Protein 6D1R (pdb70)

Sequence (109 aa):
KAYRIKKNADFQRIYKKGHSVANRQFVVYTCNNKEIDHFRLGISVSKKLGNAVLRNKIKRAIRENFKVHKSHILAKDIIVIARQPAKDMTTLQIQNSLEHVLKIAKVFN

CATH classification: 3.30.230.10

Foldseek 3Di:
DDQEDDDPVVVVCQVVVWDWDDDQWKIKTKAADVVWFAEHEYEAEDCVQDDPVLRVLLVVLVVVLCVVVVPQFGHIYMYMYTDNCNSVDDSVVSNVRCVVRVVVVPRRD

Structure (mmCIF, N/CA/C/O backbone):
data_6D1R
#
_entry.id   6D1R
#
_cell.length_a   72.159
_cell.length_b   72.159
_cell.length_c   58.958
_cell.angle_alpha   90.000
_cell.angle_beta   90.000
_cell.angle_gamma   120.000
#
_symmetry.space_group_name_H-M   'P 3 2 1'
#
loop_
_entity.id
_entity.type
_entity.pdbx_description
1 polymer 'Ribonuclease P protein component'
2 water water
#
loop_
_atom_site.group_PDB
_atom_site.id
_atom_site.type_symbol
_atom_site.label_atom_id
_atom_site.label_alt_id
_atom_site.label_comp_id
_atom_site.label_asym_id
_atom_site.label_entity_id
_atom_site.label_seq_id
_atom_site.pdbx_PDB_ins_code
_atom_site.Cartn_x
_atom_site.Cartn_y
_atom_site.Cartn_z
_atom_site.occupancy
_atom_site.B_iso_or_equiv
_atom_site.auth_seq_id
_atom_site.auth_comp_id
_atom_site.auth_asym_id
_atom_site.auth_atom_id
_atom_site.pdbx_PDB_model_num
ATOM 1 N N . LYS A 1 7 ? 16.828 19.661 0.101 1.00 72.28 5 LYS A N 1
ATOM 2 C CA . LYS A 1 7 ? 15.665 19.429 0.949 1.00 70.23 5 LYS A CA 1
ATOM 3 C C . LYS A 1 7 ? 15.008 20.754 1.331 1.00 64.24 5 LYS A C 1
ATOM 4 O O . LYS A 1 7 ? 15.648 21.809 1.332 1.00 62.81 5 LYS A O 1
ATOM 23 N N . ALA A 1 8 ? 13.720 20.700 1.640 1.00 62.18 6 ALA A N 1
ATOM 24 C CA . ALA A 1 8 ? 13.042 21.879 2.140 1.00 60.23 6 ALA A CA 1
ATOM 25 C C . ALA A 1 8 ? 13.454 22.124 3.587 1.00 59.76 6 ALA A C 1
ATOM 26 O O . ALA A 1 8 ? 13.936 21.226 4.284 1.00 59.65 6 ALA A O 1
ATOM 33 N N . TYR A 1 9 ? 13.280 23.368 4.029 1.00 60.96 7 TYR A N 1
ATOM 34 C CA . TYR A 1 9 ? 13.590 23.724 5.406 1.00 56.38 7 TYR A CA 1
ATOM 35 C C . TYR A 1 9 ? 12.501 23.294 6.381 1.00 51.86 7 TYR A C 1
ATOM 36 O O . TYR A 1 9 ? 12.777 23.172 7.579 1.00 50.00 7 TYR A O 1
ATOM 54 N N . ARG A 1 10 ? 11.283 23.048 5.907 1.00 52.58 8 ARG A N 1
ATOM 55 C CA . ARG A 1 10 ? 10.186 22.662 6.785 1.00 51.45 8 ARG A CA 1
ATOM 56 C C . ARG A 1 10 ? 10.128 21.145 6.929 1.00 55.08 8 ARG A C 1
ATOM 57 O O . ARG A 1 10 ? 10.167 20.420 5.929 1.00 55.02 8 ARG A O 1
ATOM 61 N N . ILE A 1 11 ? 10.038 20.671 8.171 1.00 54.27 9 ILE A N 1
ATOM 62 C CA . ILE A 1 11 ? 9.796 19.256 8.435 1.00 55.96 9 ILE A CA 1
ATOM 63 C C . ILE A 1 11 ? 8.296 19.004 8.370 1.00 57.60 9 ILE A C 1
ATOM 64 O O . ILE A 1 11 ? 7.515 19.662 9.070 1.00 58.29 9 ILE A O 1
ATOM 80 N N . LYS A 1 12 ? 7.890 18.045 7.535 1.00 62.45 10 LYS A N 1
ATOM 81 C CA . LYS A 1 12 ? 6.481 17.742 7.315 1.00 65.17 10 LYS A CA 1
ATOM 82 C C . LYS A 1 12 ? 6.100 16.342 7.769 1.00 69.86 10 LYS A C 1
ATOM 83 O O . LYS A 1 12 ? 5.104 16.177 8.484 1.00 68.06 10 LYS A O 1
ATOM 87 N N . LYS A 1 13 ? 6.862 15.326 7.373 1.00 68.36 11 LYS A N 1
ATOM 88 C CA . LYS A 1 13 ? 6.479 13.950 7.652 1.00 76.03 11 LYS A CA 1
ATOM 89 C C . LYS A 1 13 ? 6.369 13.712 9.152 1.00 78.18 11 LYS A C 1
ATOM 90 O O . LYS A 1 13 ? 7.201 14.175 9.937 1.00 74.59 11 LYS A O 1
ATOM 94 N N . ASN A 1 14 ? 5.326 12.982 9.549 1.00 88.34 12 ASN A N 1
ATOM 95 C CA . ASN A 1 14 ? 5.171 12.639 10.956 1.00 89.39 12 ASN A CA 1
ATOM 96 C C . ASN A 1 14 ? 6.273 11.697 11.423 1.00 88.39 12 ASN A C 1
ATOM 97 O O . ASN A 1 14 ? 6.639 11.712 12.603 1.00 89.01 12 ASN A O 1
ATOM 108 N N . ALA A 1 15 ? 6.819 10.880 10.518 1.00 84.03 13 ALA A N 1
ATOM 109 C CA . ALA A 1 15 ? 7.902 9.978 10.895 1.00 83.45 13 ALA A CA 1
ATOM 110 C C . ALA A 1 15 ? 9.156 10.744 11.297 1.00 80.77 13 ALA A C 1
ATOM 111 O O . ALA A 1 15 ? 9.954 10.245 12.100 1.00 79.74 13 ALA A O 1
ATOM 118 N N . ASP A 1 16 ? 9.355 11.944 10.749 1.00 81.77 14 ASP A N 1
ATOM 119 C CA . ASP A 1 16 ? 10.507 12.745 11.144 1.00 78.68 14 ASP A CA 1
ATOM 120 C C . ASP A 1 16 ? 10.307 13.332 12.533 1.00 67.60 14 ASP A C 1
ATOM 121 O O . ASP A 1 16 ? 11.244 13.366 13.340 1.00 65.86 14 ASP A O 1
ATOM 130 N N . PHE A 1 17 ? 9.091 13.799 12.832 1.00 61.40 15 PHE A N 1
ATOM 131 C CA . PHE A 1 17 ? 8.802 14.294 14.172 1.00 58.95 15 PHE A CA 1
ATOM 132 C C . PHE A 1 17 ? 9.103 13.231 15.222 1.00 63.17 15 PHE A C 1
ATOM 133 O O . PHE A 1 17 ? 9.573 13.548 16.320 1.00 59.49 15 PHE A O 1
ATOM 150 N N . GLN A 1 18 ? 8.847 11.961 14.902 1.00 73.66 16 GLN A N 1
ATOM 151 C CA . GLN A 1 18 ? 9.017 10.904 15.891 1.00 80.38 16 GLN A CA 1
ATOM 152 C C . GLN A 1 18 ? 10.487 10.562 16.101 1.00 78.61 16 GLN A C 1
ATOM 153 O O . GLN A 1 18 ? 10.931 10.421 17.246 1.00 77.71 16 GLN A O 1
ATOM 167 N N . ARG A 1 19 ? 11.258 10.430 15.019 1.00 76.40 17 ARG A N 1
ATOM 168 C CA . ARG A 1 19 ? 12.687 10.174 15.166 1.00 78.40 17 ARG A CA 1
ATOM 169 C C . ARG A 1 19 ? 13.343 11.240 16.035 1.00 73.87 17 ARG A C 1
ATOM 170 O O . ARG A 1 19 ? 14.216 10.933 16.856 1.00 72.01 17 ARG A O 1
ATOM 191 N N . ILE A 1 20 ? 12.925 12.499 15.874 1.00 72.72 18 ILE A N 1
ATOM 192 C CA . ILE A 1 20 ? 13.546 13.592 16.614 1.00 66.87 18 ILE A CA 1
ATOM 193 C C . ILE A 1 20 ? 13.167 13.526 18.089 1.00 64.60 18 ILE A C 1
ATOM 194 O O . ILE A 1 20 ? 14.017 13.709 18.968 1.00 63.49 18 ILE A O 1
ATOM 210 N N . TYR A 1 21 ? 11.889 13.283 18.387 1.00 67.04 19 TYR A N 1
ATOM 211 C CA . TYR A 1 21 ? 11.477 13.160 19.780 1.00 69.18 19 TYR A CA 1
ATOM 212 C C . TYR A 1 21 ? 12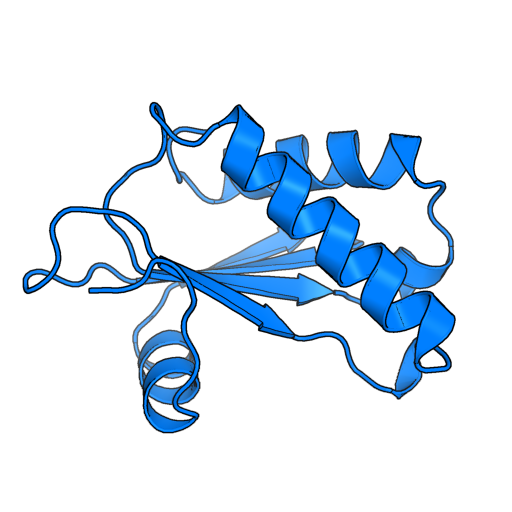.202 12.003 20.461 1.00 72.89 19 TYR A C 1
ATOM 213 O O . TYR A 1 21 ? 12.634 12.122 21.614 1.00 73.88 19 TYR A O 1
ATOM 231 N N . LYS A 1 22 ? 12.352 10.877 19.754 1.00 74.34 20 LYS A N 1
ATOM 232 C CA . LYS A 1 22 ? 12.950 9.689 20.358 1.00 75.97 20 LYS A CA 1
ATOM 233 C C . LYS A 1 22 ? 14.462 9.836 20.491 1.00 75.67 20 LYS A C 1
ATOM 234 O O . LYS A 1 22 ? 15.034 9.558 21.551 1.00 77.95 20 LYS A O 1
ATOM 238 N N . LYS A 1 23 ? 15.130 10.261 19.420 1.00 74.73 21 LYS A N 1
ATOM 239 C CA . LYS A 1 23 ? 16.585 10.303 19.389 1.00 75.60 21 LYS A CA 1
ATOM 240 C C . LYS A 1 23 ? 17.157 11.6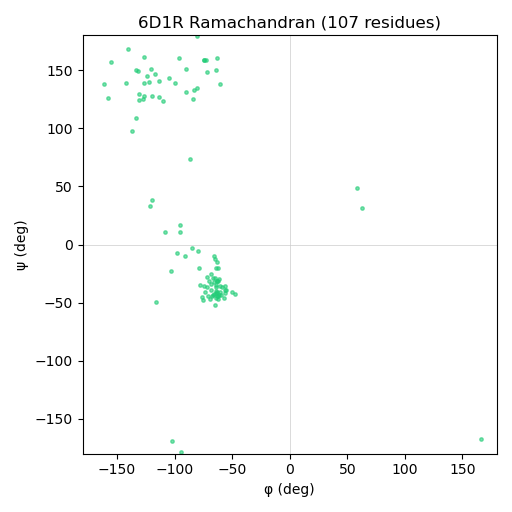81 19.698 1.00 68.87 21 LYS A C 1
ATOM 241 O O . LYS A 1 23 ? 18.378 11.803 19.858 1.00 67.51 21 LYS A O 1
ATOM 260 N N . GLY A 1 24 ? 16.310 12.704 19.816 1.00 66.60 22 GLY A N 1
ATOM 261 C CA . GLY A 1 24 ? 16.781 14.062 19.981 1.00 65.76 22 GLY A CA 1
ATOM 262 C C . GLY A 1 24 ? 16.879 14.501 21.429 1.00 63.97 22 GLY A C 1
ATOM 263 O O . GLY A 1 24 ? 16.606 13.752 22.367 1.00 65.40 22 GLY A O 1
ATOM 267 N N . HIS A 1 25 ? 17.275 15.760 21.602 1.00 54.71 23 HIS A N 1
ATOM 268 C CA . HIS A 1 25 ? 17.494 16.355 22.912 1.00 52.84 23 HIS A CA 1
ATOM 269 C C . HIS A 1 25 ? 16.618 17.586 23.066 1.00 47.06 23 HIS A C 1
ATOM 270 O O . HIS A 1 25 ? 16.483 18.378 22.131 1.00 44.96 23 HIS A O 1
ATOM 284 N N . SER A 1 26 ? 16.048 17.761 24.255 1.00 46.24 24 SER A N 1
ATOM 285 C CA . SER A 1 26 ? 15.052 18.795 24.486 1.00 44.38 24 SER A CA 1
ATOM 286 C C . SER A 1 26 ? 15.489 19.770 25.571 1.00 40.12 24 SER A C 1
ATOM 287 O O . SER A 1 26 ? 16.232 19.415 26.490 1.00 39.34 24 SER A O 1
ATOM 295 N N . VAL A 1 27 ? 15.011 21.008 25.442 1.00 42.86 25 VAL A N 1
ATOM 296 C CA . VAL A 1 27 ? 15.096 22.037 26.473 1.00 40.70 25 VAL A CA 1
ATOM 297 C C . VAL A 1 27 ? 13.765 22.781 26.446 1.00 39.19 25 VAL A C 1
ATOM 298 O O . VAL A 1 27 ? 12.974 22.634 25.514 1.00 38.20 25 VAL A O 1
ATOM 311 N N . ALA A 1 28 ? 13.518 23.600 27.465 1.00 37.10 26 ALA A N 1
ATOM 312 C CA . ALA A 1 28 ? 12.240 24.298 27.505 1.00 35.68 26 ALA A CA 1
ATOM 313 C C . ALA A 1 28 ? 12.288 25.498 28.437 1.00 35.02 26 ALA A C 1
ATOM 314 O O . ALA A 1 28 ? 12.835 25.413 29.537 1.00 37.14 26 ALA A O 1
ATOM 321 N N . ASN A 1 29 ? 11.694 26.605 27.998 1.00 30.85 27 ASN A N 1
ATOM 322 C CA . ASN A 1 29 ? 11.288 27.666 28.908 1.00 32.87 27 ASN A CA 1
ATOM 323 C C . ASN A 1 29 ? 9.774 27.538 29.099 1.00 32.86 27 ASN A C 1
ATOM 324 O O . ASN A 1 29 ? 9.161 26.545 28.693 1.00 33.64 27 ASN A O 1
ATOM 335 N N . ARG A 1 30 ? 9.154 28.549 29.717 1.00 32.54 28 ARG A N 1
ATOM 336 C CA . ARG A 1 30 ? 7.742 28.430 30.084 1.00 37.18 28 ARG A CA 1
ATOM 337 C C . ARG A 1 30 ? 6.828 28.409 28.861 1.00 32.23 28 ARG A C 1
ATOM 338 O O . ARG A 1 30 ? 5.712 27.877 28.931 1.00 31.05 28 ARG A O 1
ATOM 359 N N . GLN A 1 31 ? 7.263 28.990 27.739 1.00 31.38 29 GLN A N 1
ATOM 360 C CA . GLN A 1 31 ? 6.400 29.095 26.564 1.00 36.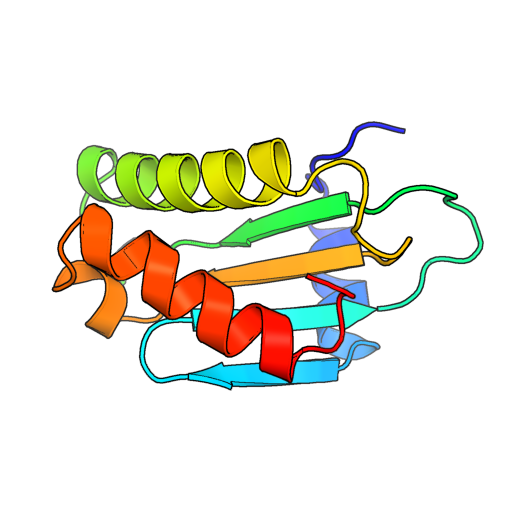03 29 GLN A CA 1
ATOM 361 C C . GLN A 1 31 ? 6.713 28.093 25.457 1.00 33.45 29 GLN A C 1
ATOM 362 O O . GLN A 1 31 ? 5.826 27.811 24.642 1.00 32.33 29 GLN A O 1
ATOM 376 N N . PHE A 1 32 ? 7.934 27.553 25.396 1.00 32.76 30 PHE A N 1
ATOM 377 C CA . PHE A 1 32 ? 8.312 26.688 24.286 1.00 34.16 30 PHE A CA 1
ATOM 378 C C . PHE A 1 32 ? 9.186 25.523 24.719 1.00 36.97 30 PHE A C 1
ATOM 379 O O . PHE A 1 32 ? 10.096 25.683 25.540 1.00 36.09 30 PHE A O 1
ATOM 396 N N . VAL A 1 33 ? 8.910 24.354 24.140 1.00 36.49 31 VAL A N 1
ATOM 397 C CA . VAL A 1 33 ? 9.828 23.220 24.157 1.00 37.59 31 VAL A CA 1
ATOM 398 C C . VAL A 1 33 ? 10.556 23.184 22.820 1.00 38.55 31 VAL A C 1
ATOM 399 O O . VAL A 1 33 ? 9.949 23.407 21.766 1.00 38.08 31 VAL A O 1
ATOM 412 N N . VAL A 1 34 ? 11.853 22.896 22.855 1.00 36.69 32 VAL A N 1
ATOM 413 C CA . VAL A 1 34 ? 12.665 22.811 21.648 1.00 36.45 32 VAL A CA 1
ATOM 414 C C . VAL A 1 34 ? 13.379 21.469 21.655 1.00 35.85 32 VAL A C 1
ATOM 415 O O . VAL A 1 34 ? 14.076 21.142 22.621 1.00 34.89 32 VAL A O 1
ATOM 428 N N . TYR A 1 35 ? 13.209 20.701 20.583 1.00 35.24 33 TYR A N 1
ATOM 429 C CA . TYR A 1 35 ? 13.995 19.502 20.330 1.00 39.71 33 TYR A CA 1
ATOM 430 C C . TYR A 1 35 ? 15.019 19.773 19.235 1.00 41.38 33 TYR A C 1
ATOM 431 O O . TYR A 1 35 ? 14.731 20.484 18.271 1.00 39.67 33 TYR A O 1
ATOM 449 N N . THR A 1 36 ? 16.205 19.183 19.373 1.00 43.67 34 THR A N 1
ATOM 450 C CA . THR A 1 36 ? 17.219 19.225 18.326 1.00 45.64 34 THR A CA 1
ATOM 451 C C . THR A 1 36 ? 17.756 17.818 18.095 1.00 47.77 34 THR A C 1
ATOM 452 O O . THR A 1 36 ? 17.815 17.001 19.016 1.00 46.19 34 THR A O 1
ATOM 463 N N . CYS A 1 37 ? 18.160 17.542 16.857 1.00 49.57 35 CYS A N 1
ATOM 464 C CA . CYS A 1 37 ? 18.718 16.244 16.505 1.00 54.18 35 CYS A CA 1
ATOM 465 C C . CYS A 1 37 ? 19.560 16.422 15.253 1.00 54.59 35 CYS A C 1
ATOM 466 O O . CYS A 1 37 ? 19.074 16.962 14.256 1.00 48.79 35 CYS A O 1
ATOM 474 N N . ASN A 1 38 ? 20.819 16.000 15.308 1.00 62.10 36 ASN A N 1
ATOM 475 C CA . ASN A 1 38 ? 21.651 16.095 14.119 1.00 72.69 36 ASN A CA 1
ATOM 476 C C . ASN A 1 38 ? 21.086 15.205 13.018 1.00 72.76 36 ASN A C 1
ATOM 477 O O . ASN A 1 38 ? 20.446 14.181 13.278 1.00 71.80 36 ASN A O 1
ATOM 488 N N . ASN A 1 39 ? 21.306 15.618 11.772 1.00 75.69 37 ASN A N 1
ATOM 489 C CA . ASN A 1 39 ? 20.927 14.815 10.608 1.00 77.30 37 ASN A CA 1
ATOM 490 C C . ASN A 1 39 ? 22.092 14.883 9.624 1.00 77.50 37 ASN A C 1
ATOM 491 O O . ASN A 1 39 ? 22.214 15.847 8.862 1.00 73.88 37 ASN A O 1
ATOM 502 N N . LYS A 1 40 ? 22.946 13.857 9.647 1.00 88.05 38 LYS A N 1
ATOM 503 C CA . LYS A 1 40 ? 24.157 13.871 8.836 1.00 94.30 38 LYS A CA 1
ATOM 504 C C . LYS A 1 40 ? 23.862 13.926 7.344 1.00 99.16 38 LYS A C 1
ATOM 505 O O . LYS A 1 40 ? 24.736 14.321 6.565 1.00 103.70 38 LYS A O 1
ATOM 509 N N . GLU A 1 41 ? 22.659 13.546 6.927 1.00 90.83 39 GLU A N 1
ATOM 510 C CA . GLU A 1 41 ? 22.321 13.524 5.510 1.00 98.34 39 GLU A CA 1
ATOM 511 C C . GLU A 1 41 ? 21.852 14.875 4.987 1.00 97.48 39 GLU A C 1
ATOM 512 O O . GLU A 1 41 ? 21.603 14.998 3.783 1.00 101.59 39 GLU A O 1
ATOM 524 N N . ILE A 1 42 ? 21.744 15.887 5.844 1.00 91.05 40 ILE A N 1
ATOM 525 C CA . ILE A 1 42 ? 21.314 17.224 5.450 1.00 90.27 40 ILE A CA 1
ATOM 526 C C . ILE A 1 42 ? 22.385 18.218 5.875 1.00 90.88 40 ILE A C 1
ATOM 527 O O . ILE A 1 42 ? 23.022 18.045 6.921 1.00 92.85 40 ILE A O 1
ATOM 543 N N . ASP A 1 43 ? 22.588 19.260 5.061 1.00 88.15 41 ASP A N 1
ATOM 544 C CA . ASP A 1 43 ? 23.590 20.281 5.347 1.00 86.44 41 ASP A CA 1
ATOM 545 C C . ASP A 1 43 ? 22.970 21.674 5.455 1.00 77.25 41 ASP A C 1
ATOM 546 O O . ASP A 1 43 ? 23.589 22.670 5.075 1.00 74.54 41 ASP A O 1
ATOM 555 N N . HIS A 1 44 ? 21.733 21.747 5.945 1.00 73.51 42 HIS A N 1
ATOM 556 C CA . HIS A 1 44 ? 21.156 22.984 6.462 1.00 65.10 42 HIS A CA 1
ATOM 557 C C . HIS A 1 44 ? 20.068 22.585 7.447 1.00 61.24 42 HIS A C 1
ATOM 558 O O . HIS A 1 44 ? 19.528 21.477 7.387 1.00 62.66 42 HIS A O 1
ATOM 573 N N . PHE A 1 45 ? 19.754 23.497 8.362 1.00 58.51 43 PHE A N 1
ATOM 574 C CA . PHE A 1 45 ? 18.786 23.172 9.396 1.00 52.83 43 PHE A CA 1
ATOM 575 C C . PHE A 1 45 ? 17.420 22.892 8.774 1.00 50.89 43 PHE A C 1
ATOM 576 O O . PHE A 1 45 ? 17.134 23.261 7.635 1.00 52.04 43 PHE A O 1
ATOM 593 N N . ARG A 1 46 ? 16.577 22.210 9.541 1.00 49.06 44 ARG A N 1
ATOM 594 C CA . ARG A 1 46 ? 15.171 22.051 9.205 1.00 46.55 44 ARG A CA 1
ATOM 595 C C . ARG A 1 46 ? 14.351 22.345 10.450 1.00 43.67 44 ARG A C 1
ATOM 596 O O . ARG A 1 46 ? 14.801 22.113 11.576 1.00 44.12 44 ARG A O 1
ATOM 617 N N . LEU A 1 47 ? 13.142 22.854 10.235 1.00 45.03 45 LEU A N 1
ATOM 618 C CA . LEU A 1 47 ? 12.278 23.284 11.322 1.00 42.09 45 LEU A CA 1
ATOM 619 C C . LEU A 1 47 ? 10.916 22.623 11.201 1.00 42.80 45 LEU A C 1
ATOM 620 O O . LEU A 1 47 ? 10.285 22.681 10.142 1.00 42.02 45 LEU A O 1
ATOM 636 N N . GLY A 1 48 ? 10.472 22.001 12.287 1.00 39.39 46 GLY A N 1
ATOM 637 C CA . GLY A 1 48 ? 9.094 21.582 12.427 1.00 40.00 46 GLY A CA 1
ATOM 638 C C . GLY A 1 48 ? 8.471 22.326 13.594 1.00 38.93 46 GLY A C 1
ATOM 639 O O . GLY A 1 48 ? 9.145 22.644 14.573 1.00 34.28 46 GLY A O 1
ATOM 643 N N . ILE A 1 49 ? 7.180 22.612 13.474 1.00 40.96 47 ILE A N 1
ATOM 644 C CA . ILE A 1 49 ? 6.456 23.375 14.483 1.00 41.46 47 ILE A CA 1
ATOM 645 C C . ILE A 1 49 ? 5.225 22.589 14.905 1.00 43.22 47 ILE A C 1
ATOM 646 O O . ILE A 1 49 ? 4.537 21.998 14.066 1.00 43.25 47 ILE A O 1
ATOM 662 N N . SER A 1 50 ? 4.939 22.595 16.205 1.00 37.32 48 SER A N 1
ATOM 663 C CA . SER A 1 50 ? 3.741 21.960 16.741 1.00 40.86 48 SER A CA 1
ATOM 664 C C . SER A 1 50 ? 3.039 22.948 17.657 1.00 41.29 48 SER A C 1
ATOM 665 O O . SER A 1 50 ? 3.649 23.461 18.600 1.00 36.79 48 SER A O 1
ATOM 673 N N . VAL A 1 51 ? 1.766 23.215 17.376 1.00 38.84 49 VAL A N 1
ATOM 674 C CA . VAL A 1 51 ? 0.943 24.104 18.190 1.00 38.68 49 VAL A CA 1
ATOM 675 C C . VAL A 1 51 ? -0.394 23.410 18.413 1.00 43.85 49 VAL A C 1
ATOM 676 O O . VAL A 1 51 ? -1.203 23.297 17.482 1.00 45.84 49 VAL A O 1
ATOM 689 N N . SER A 1 52 ? -0.635 22.961 19.642 1.00 42.82 50 SER A N 1
ATOM 690 C CA . SER A 1 52 ? -1.816 22.165 19.932 1.00 45.55 50 SER A CA 1
ATOM 691 C C . SER A 1 52 ? -3.088 23.002 19.889 1.00 42.15 50 SER A C 1
ATOM 692 O O . SER A 1 52 ? -3.093 24.190 20.221 1.00 38.91 50 SER A O 1
ATOM 700 N N . LYS A 1 53 ? -4.188 22.349 19.497 1.00 46.83 51 LYS A N 1
ATOM 701 C CA . LYS A 1 53 ? -5.495 22.993 19.526 1.00 48.63 51 LYS A CA 1
ATOM 702 C C . LYS A 1 53 ? -5.921 23.379 20.937 1.00 48.45 51 LYS A C 1
ATOM 703 O O . LYS A 1 53 ? -6.854 24.173 21.098 1.00 49.21 51 LYS A O 1
ATOM 722 N N . LYS A 1 54 ? -5.264 22.841 21.970 1.00 45.85 52 LYS A N 1
ATOM 723 C CA . LYS A 1 54 ? -5.570 23.279 23.328 1.00 49.91 52 LYS A CA 1
ATOM 724 C C . LYS A 1 54 ? -5.226 24.747 23.549 1.00 45.29 52 LYS A C 1
ATOM 725 O O . LYS A 1 54 ? -5.744 25.362 24.490 1.00 42.77 52 LYS A O 1
ATOM 744 N N . LEU A 1 55 ? -4.361 25.330 22.718 1.00 42.95 53 LEU A N 1
ATOM 745 C CA . LEU A 1 55 ? -3.996 26.724 22.939 1.00 39.32 53 LEU A CA 1
ATOM 746 C C . LEU A 1 55 ? -5.080 27.679 22.451 1.00 41.57 53 LEU A C 1
ATOM 747 O O . LEU A 1 55 ? -5.290 28.737 23.054 1.00 42.21 53 LEU A O 1
ATOM 763 N N . GLY A 1 56 ? -5.765 27.333 21.366 1.00 41.49 54 GLY A N 1
ATOM 764 C CA . GLY A 1 56 ? -6.776 28.208 20.805 1.00 38.39 54 GLY A CA 1
ATOM 765 C C . GLY A 1 56 ? -7.164 27.763 19.408 1.00 38.55 54 GLY A C 1
ATOM 766 O O . GLY A 1 56 ? -6.815 26.668 18.964 1.00 39.30 54 GLY A O 1
ATOM 770 N N . ASN A 1 57 ? -7.890 28.644 18.719 1.00 35.82 55 ASN A N 1
ATOM 771 C CA . ASN A 1 57 ? -8.426 28.341 17.399 1.00 34.99 55 ASN A CA 1
ATOM 772 C C . ASN A 1 57 ? -7.344 28.519 16.331 1.00 35.12 55 ASN A C 1
ATOM 773 O O . ASN A 1 57 ? -6.209 28.909 16.618 1.00 32.60 55 ASN A O 1
ATOM 784 N N . ALA A 1 58 ? -7.706 28.261 15.069 1.00 39.78 56 ALA A N 1
ATOM 785 C CA . ALA A 1 58 ? -6.706 28.257 14.005 1.00 41.06 56 ALA A CA 1
ATOM 786 C C . ALA A 1 58 ? -6.058 29.625 13.819 1.00 38.77 56 ALA A C 1
ATOM 787 O O . ALA A 1 58 ? -4.888 29.702 13.430 1.00 39.44 56 ALA A O 1
ATOM 794 N N . VAL A 1 59 ? -6.793 30.711 14.073 1.00 37.70 57 VAL A N 1
ATOM 795 C CA . VAL A 1 59 ? -6.213 32.046 13.921 1.00 36.12 57 VAL A CA 1
ATOM 796 C C . VAL A 1 59 ? -5.075 32.233 14.918 1.00 34.66 57 VAL A C 1
ATOM 797 O O . VAL A 1 59 ? -3.986 32.705 14.571 1.00 32.85 57 VAL A O 1
ATOM 810 N N . LEU A 1 60 ? -5.307 31.848 16.171 1.00 35.82 58 LEU A N 1
ATOM 811 C CA . LEU A 1 60 ? -4.263 31.950 17.183 1.00 34.91 58 LEU A CA 1
ATOM 812 C C . LEU A 1 60 ? -3.077 31.063 16.844 1.00 34.37 58 LEU A C 1
ATOM 813 O O . LEU A 1 60 ? -1.923 31.483 16.976 1.00 33.32 58 LEU A O 1
ATOM 829 N N . ARG A 1 61 ? -3.333 29.826 16.422 1.00 34.09 59 ARG A N 1
ATOM 830 C CA . ARG A 1 61 ? -2.231 28.898 16.197 1.00 33.15 59 ARG A CA 1
ATOM 831 C C . ARG A 1 61 ? -1.351 29.366 15.048 1.00 33.32 59 ARG A C 1
ATOM 832 O O . ARG A 1 61 ? -0.119 29.318 15.145 1.00 32.47 59 ARG A O 1
ATOM 853 N N . ASN A 1 62 ? -1.965 29.846 13.964 1.00 34.52 60 ASN A N 1
ATOM 854 C CA . ASN A 1 62 ? -1.193 30.329 12.827 1.00 35.96 60 ASN A CA 1
ATOM 855 C C . ASN A 1 62 ? -0.389 31.573 13.172 1.00 35.64 60 ASN A C 1
ATOM 856 O O . ASN A 1 62 ? 0.687 31.788 12.605 1.00 34.77 60 ASN A O 1
ATOM 867 N N . LYS A 1 63 ? -0.894 32.419 14.075 1.00 35.99 61 LYS A N 1
ATOM 868 C CA . LYS A 1 63 ? -0.095 33.554 14.526 1.00 35.41 61 LYS A CA 1
ATOM 869 C C . LYS A 1 63 ? 1.162 33.082 15.245 1.00 33.52 61 LYS A C 1
ATOM 870 O O . LYS A 1 63 ? 2.245 33.645 15.046 1.00 32.46 61 LYS A O 1
ATOM 889 N N . ILE A 1 64 ? 1.048 32.045 16.078 1.00 31.52 62 ILE A N 1
ATOM 890 C CA . ILE A 1 64 ? 2.233 31.528 16.758 1.00 31.32 62 ILE A CA 1
ATOM 891 C C . ILE A 1 64 ? 3.181 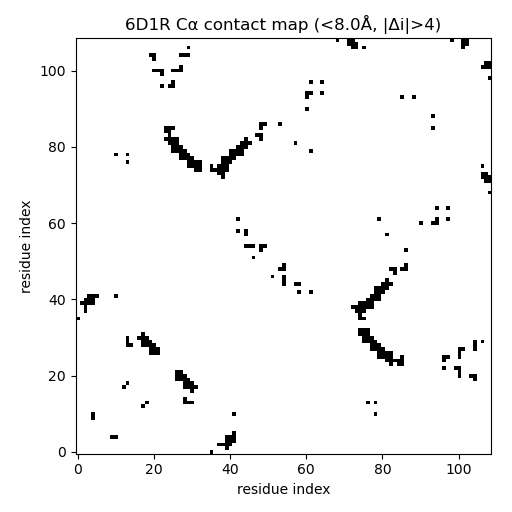30.896 15.742 1.00 31.87 62 ILE A C 1
ATOM 892 O O . ILE A 1 64 ? 4.391 31.149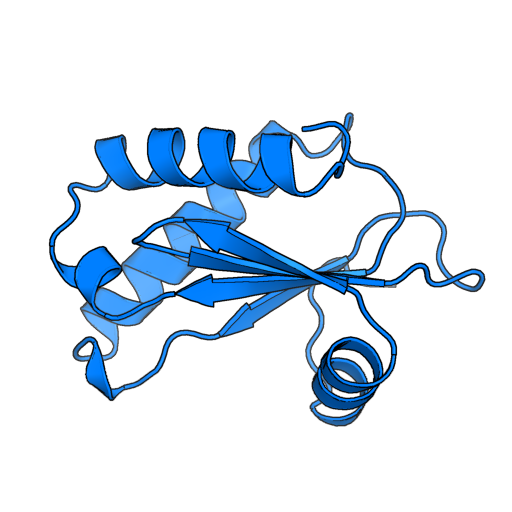 15.758 1.00 32.59 62 ILE A O 1
ATOM 908 N N . LYS A 1 65 ? 2.643 30.096 14.815 1.00 31.22 63 LYS A N 1
ATOM 909 C CA . LYS A 1 65 ? 3.491 29.498 13.784 1.00 33.07 63 LYS A CA 1
ATOM 910 C C . LYS A 1 65 ? 4.231 30.568 12.990 1.00 33.70 63 LYS A C 1
ATOM 911 O O . LYS A 1 65 ? 5.434 30.448 12.728 1.00 33.57 63 LYS A O 1
ATOM 930 N N . ARG A 1 66 ? 3.518 31.622 12.584 1.00 36.88 64 ARG A N 1
ATOM 931 C CA . ARG A 1 66 ? 4.145 32.702 11.829 1.00 41.85 64 ARG A CA 1
ATOM 932 C C . ARG A 1 66 ? 5.257 33.370 12.632 1.00 38.75 64 ARG A C 1
ATOM 933 O O . ARG A 1 66 ? 6.273 33.786 12.068 1.00 35.47 64 ARG A O 1
ATOM 954 N N . ALA A 1 67 ? 5.083 33.498 13.949 1.00 37.36 65 ALA A N 1
ATOM 955 C CA . ALA A 1 67 ? 6.117 34.143 14.755 1.00 35.34 65 ALA A CA 1
ATOM 956 C C . ALA A 1 67 ? 7.380 33.290 14.811 1.00 32.35 65 ALA A C 1
ATOM 957 O O . ALA A 1 67 ? 8.499 33.815 14.762 1.00 32.09 65 ALA A O 1
ATOM 964 N N . ILE A 1 68 ? 7.224 31.973 14.910 1.00 29.32 66 ILE A N 1
ATOM 965 C CA . ILE A 1 68 ? 8.389 31.098 14.956 1.00 29.28 66 ILE A CA 1
ATOM 966 C C . ILE A 1 68 ? 9.132 31.128 13.629 1.00 30.44 66 ILE A C 1
ATOM 967 O O . ILE A 1 68 ? 10.366 31.222 13.597 1.00 30.53 66 ILE A O 1
ATOM 983 N N . ARG A 1 69 ? 8.394 31.071 12.515 1.00 32.36 67 ARG A N 1
ATOM 984 C CA . ARG A 1 69 ? 9.027 31.072 11.201 1.00 33.80 67 ARG A CA 1
ATOM 985 C C . ARG A 1 69 ? 9.761 32.381 10.942 1.00 34.11 67 ARG A C 1
ATOM 986 O O . ARG A 1 69 ? 10.846 32.388 10.344 1.00 34.42 67 ARG A O 1
ATOM 1007 N N . GLU A 1 70 ? 9.167 33.508 11.348 1.00 33.81 68 GLU A N 1
ATOM 1008 C CA . GLU A 1 70 ? 9.842 34.788 11.164 1.00 38.10 68 GLU A CA 1
ATOM 1009 C C . GLU A 1 70 ? 11.147 34.842 11.947 1.00 35.65 68 GLU A C 1
ATOM 1010 O O . GLU A 1 70 ? 12.102 35.501 11.519 1.00 36.11 68 GLU A O 1
ATOM 1022 N N . ASN A 1 71 ? 11.210 34.157 13.092 1.00 35.28 69 ASN A N 1
ATOM 1023 C CA . ASN A 1 71 ? 12.430 34.154 13.893 1.00 35.24 69 ASN A CA 1
ATOM 1024 C C . ASN A 1 71 ? 13.542 33.381 13.193 1.00 36.66 69 ASN A C 1
ATOM 1025 O O . ASN A 1 71 ? 14.682 33.852 13.113 1.00 37.81 69 ASN A O 1
ATOM 1036 N N . PHE A 1 72 ? 13.236 32.184 12.684 1.00 37.41 70 PHE A N 1
ATOM 1037 C CA . PHE A 1 72 ? 14.255 31.421 11.973 1.00 38.40 70 PHE A CA 1
ATOM 1038 C C . PHE A 1 72 ? 14.637 32.085 10.661 1.00 38.51 70 PHE A C 1
ATOM 1039 O O . PHE A 1 72 ? 15.798 32.008 10.243 1.00 41.11 70 PHE A O 1
ATOM 1056 N N . LYS A 1 73 ? 13.686 32.741 9.998 1.00 36.76 71 LYS A N 1
ATOM 1057 C CA . LYS A 1 73 ? 14.017 33.444 8.765 1.00 45.39 71 LYS A CA 1
ATOM 1058 C C . LYS A 1 73 ? 15.069 34.518 9.023 1.00 42.73 71 LYS A C 1
ATOM 1059 O O . LYS A 1 73 ? 16.035 34.642 8.261 1.00 38.24 71 LYS A O 1
ATOM 1078 N N . VAL A 1 74 ? 14.925 35.283 10.109 1.00 43.70 72 VAL A N 1
ATOM 1079 C CA . VAL A 1 74 ? 15.889 36.350 10.356 1.00 47.78 72 VAL A CA 1
ATOM 1080 C C . VAL A 1 74 ? 17.237 35.771 10.777 1.00 46.88 72 VAL A C 1
ATOM 1081 O O . VAL A 1 74 ? 18.283 36.374 10.517 1.00 51.07 72 VAL A O 1
ATOM 1094 N N . HIS A 1 75 ? 17.251 34.590 11.397 1.00 46.75 73 HIS A N 1
ATOM 1095 C CA . HIS A 1 75 ? 18.500 33.939 11.778 1.00 46.47 73 HIS A CA 1
ATOM 1096 C C . HIS A 1 75 ? 18.971 32.919 10.746 1.00 45.50 73 HIS A C 1
ATOM 1097 O O . HIS A 1 75 ? 19.851 32.105 11.049 1.00 44.32 73 HIS A O 1
ATOM 1111 N N . LYS A 1 76 ? 18.431 32.985 9.525 1.00 46.69 74 LYS A N 1
ATOM 1112 C CA . LYS A 1 76 ? 18.592 31.918 8.540 1.00 52.45 74 LYS A CA 1
ATOM 1113 C C . LYS A 1 76 ? 20.043 31.499 8.357 1.00 52.29 74 LYS A C 1
ATOM 1114 O O . LYS A 1 76 ? 20.338 30.305 8.225 1.00 51.18 74 LYS A O 1
ATOM 1133 N N . SER A 1 77 ? 20.958 32.459 8.327 1.00 53.84 75 SER A N 1
ATOM 1134 C CA . SER A 1 77 ? 22.332 32.165 7.958 1.00 60.04 75 SER A CA 1
ATOM 1135 C C . SER A 1 77 ? 23.222 31.813 9.140 1.00 62.48 75 SER A C 1
ATOM 1136 O O . SER A 1 77 ? 24.349 31.360 8.922 1.00 65.95 75 SER A O 1
ATOM 1144 N N . HIS A 1 78 ? 22.777 31.989 10.376 1.00 63.41 76 HIS A N 1
ATOM 1145 C CA . HIS A 1 78 ? 23.621 31.649 11.514 1.00 69.37 76 HIS A CA 1
ATOM 1146 C C . HIS A 1 78 ? 22.992 30.568 12.395 1.00 59.76 76 HIS A C 1
ATOM 1147 O O . HIS A 1 78 ? 23.122 30.578 13.616 1.00 56.47 76 HIS A O 1
ATOM 1161 N N . ILE A 1 79 ? 22.342 29.579 11.783 1.00 56.17 77 ILE A N 1
ATOM 1162 C CA . ILE A 1 79 ? 21.789 28.431 12.498 1.00 51.09 77 ILE A CA 1
ATOM 1163 C C . ILE A 1 79 ? 22.540 27.173 12.084 1.00 56.72 77 ILE A C 1
ATOM 1164 O O . ILE A 1 79 ? 22.860 26.988 10.905 1.00 58.90 77 ILE A O 1
ATOM 1180 N N . LEU A 1 80 ? 22.800 26.299 13.055 1.00 55.95 78 LEU A N 1
ATOM 1181 C CA . LEU A 1 80 ? 23.523 25.065 12.793 1.00 60.01 78 LEU A CA 1
ATOM 1182 C C . LEU A 1 80 ? 22.657 24.070 12.024 1.00 58.50 78 LEU A C 1
ATOM 1183 O O . LEU A 1 80 ? 21.424 24.117 12.059 1.00 56.33 78 LEU A O 1
ATOM 1199 N N . ALA A 1 81 ? 23.327 23.122 11.366 1.00 60.48 79 ALA A N 1
ATOM 1200 C CA . ALA A 1 81 ? 22.662 22.175 10.468 1.00 63.62 79 ALA A CA 1
ATOM 1201 C C . ALA A 1 81 ? 22.141 20.970 11.254 1.00 60.42 79 ALA A C 1
ATOM 1202 O O . ALA A 1 81 ? 22.667 19.854 11.191 1.00 63.72 79 ALA A O 1
ATOM 1209 N N . LYS A 1 82 ? 21.060 21.226 11.988 1.00 55.87 80 LYS A N 1
ATOM 1210 C CA . LYS A 1 82 ? 20.358 20.218 12.762 1.00 54.34 80 LYS A CA 1
ATOM 1211 C C . LYS A 1 82 ? 18.884 20.229 12.375 1.00 50.49 80 LYS A C 1
ATOM 1212 O O . LYS A 1 82 ? 18.375 21.214 11.838 1.00 47.88 80 LYS A O 1
ATOM 1231 N N . ASP A 1 83 ? 18.185 19.140 12.697 1.00 48.96 81 ASP A N 1
ATOM 1232 C CA . ASP A 1 83 ? 16.726 19.147 12.693 1.00 44.51 81 ASP A CA 1
ATOM 1233 C C . ASP A 1 83 ? 16.219 19.724 14.011 1.00 43.31 81 ASP A C 1
ATOM 1234 O O . ASP A 1 83 ? 16.690 19.340 15.088 1.00 43.42 81 ASP A O 1
ATOM 1243 N N . ILE A 1 84 ? 15.255 20.646 13.919 1.00 39.46 82 ILE A N 1
ATOM 1244 C CA . ILE A 1 84 ? 14.773 21.422 15.058 1.00 40.80 82 ILE A CA 1
ATOM 1245 C C . ILE A 1 84 ? 13.254 21.375 15.085 1.00 40.35 82 ILE A C 1
ATOM 1246 O O . ILE A 1 84 ? 12.606 21.667 14.075 1.00 41.68 82 ILE A O 1
ATOM 1262 N N . ILE A 1 85 ? 12.684 21.046 16.243 1.00 36.26 83 ILE A N 1
ATOM 1263 C CA . ILE A 1 85 ? 11.239 21.082 16.447 1.00 38.17 83 ILE A CA 1
ATOM 1264 C C . ILE A 1 85 ? 10.932 22.071 17.560 1.00 38.37 83 ILE A C 1
ATOM 1265 O O . ILE A 1 85 ? 11.514 21.985 18.649 1.00 36.27 83 ILE A O 1
ATOM 1281 N N . VAL A 1 86 ? 10.021 23.006 17.289 1.00 37.47 84 VAL A N 1
ATOM 1282 C CA . VAL A 1 86 ? 9.552 23.964 18.286 1.00 35.57 84 VAL A CA 1
ATOM 1283 C C . VAL A 1 86 ? 8.110 23.619 18.631 1.00 34.70 84 VAL A C 1
ATOM 1284 O O . VAL A 1 86 ? 7.247 23.560 17.746 1.00 33.58 84 VAL A O 1
ATOM 1297 N N . ILE A 1 87 ? 7.848 23.395 19.914 1.00 32.63 85 ILE A N 1
ATOM 1298 C CA . ILE A 1 87 ? 6.513 23.089 20.413 1.00 33.32 85 ILE A CA 1
ATOM 1299 C C . ILE A 1 87 ? 6.064 24.242 21.298 1.00 33.55 85 ILE A C 1
ATOM 1300 O O . ILE A 1 87 ? 6.776 24.624 22.236 1.00 33.91 85 ILE A O 1
ATOM 1316 N N . ALA A 1 88 ? 4.884 24.788 21.016 1.00 33.88 86 ALA A N 1
ATOM 1317 C CA . ALA A 1 88 ? 4.336 25.837 21.863 1.00 33.12 86 ALA A CA 1
ATOM 1318 C C . ALA A 1 88 ? 3.688 25.211 23.093 1.00 35.59 86 ALA A C 1
ATOM 1319 O O . ALA A 1 88 ? 2.967 24.215 22.989 1.00 37.82 86 ALA A O 1
ATOM 1326 N N . ARG A 1 89 ? 3.968 25.781 24.257 1.00 37.42 87 ARG A N 1
ATOM 1327 C CA . ARG A 1 89 ? 3.343 25.371 25.504 1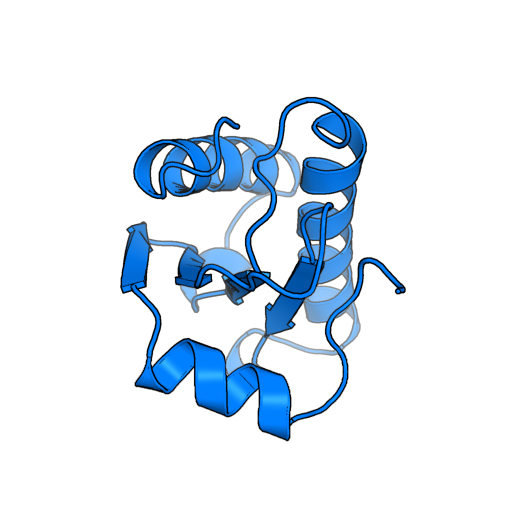.00 36.86 87 ARG A CA 1
ATOM 1328 C C . ARG A 1 89 ? 2.163 26.286 25.800 1.00 38.16 87 ARG A C 1
ATOM 1329 O O . ARG A 1 89 ? 2.051 27.388 25.259 1.00 37.74 87 ARG A O 1
ATOM 1350 N N . GLN A 1 90 ? 1.272 25.808 26.661 1.00 38.19 88 GLN A N 1
ATOM 1351 C CA . GLN A 1 90 ? 0.060 26.558 26.972 1.00 43.42 88 GLN A CA 1
ATOM 1352 C C . GLN A 1 90 ? 0.315 28.027 27.290 1.00 39.79 88 GLN A C 1
ATOM 1353 O O . GLN A 1 90 ? -0.454 28.874 26.803 1.00 37.50 88 GLN A O 1
ATOM 1367 N N . PRO A 1 91 ? 1.332 28.411 28.065 1.00 38.23 89 PRO A N 1
ATOM 1368 C CA . PRO A 1 91 ? 1.511 29.846 28.356 1.00 36.85 89 PRO A CA 1
ATOM 1369 C C . PRO A 1 91 ? 1.859 30.682 27.133 1.00 37.99 89 PRO A C 1
ATOM 1370 O O . PRO A 1 91 ? 1.838 31.915 27.232 1.00 38.74 89 PRO A O 1
ATOM 1381 N N . ALA A 1 92 ? 2.167 30.064 25.987 1.00 37.18 90 ALA A N 1
ATOM 1382 C CA . ALA A 1 92 ? 2.412 30.844 24.779 1.00 35.50 90 ALA A CA 1
ATOM 1383 C C . ALA A 1 92 ? 1.176 31.634 24.378 1.00 34.73 90 ALA A C 1
ATOM 1384 O O . ALA A 1 92 ? 1.289 32.718 23.798 1.00 35.04 90 ALA A O 1
ATOM 1391 N N . LYS A 1 93 ? -0.010 31.116 24.692 1.00 32.34 91 LYS A N 1
ATOM 1392 C CA . LYS A 1 93 ? -1.236 31.797 24.308 1.00 33.63 91 LYS A CA 1
ATOM 1393 C C . LYS A 1 93 ? -1.405 33.141 25.001 1.00 38.92 91 LYS A C 1
ATOM 1394 O O . LYS A 1 93 ? -2.274 33.918 24.588 1.00 40.02 91 LYS A O 1
ATOM 1413 N N . ASP A 1 94 ? -0.607 33.439 26.029 1.00 43.94 92 ASP A N 1
ATOM 1414 C CA . ASP A 1 94 ? -0.746 34.670 26.799 1.00 48.34 92 ASP A CA 1
ATOM 1415 C C . ASP A 1 94 ? 0.377 35.668 26.537 1.00 48.86 92 ASP A C 1
ATOM 1416 O O . ASP A 1 94 ? 0.486 36.668 27.256 1.00 49.36 92 ASP A O 1
ATOM 1425 N N . MET A 1 95 ? 1.198 35.427 25.521 1.00 45.95 93 MET A N 1
ATOM 1426 C CA . MET A 1 95 ? 2.285 36.322 25.156 1.00 48.71 93 MET A CA 1
ATOM 1427 C C . MET A 1 95 ? 1.817 37.355 24.137 1.00 44.04 93 MET A C 1
ATOM 1428 O O . MET A 1 95 ? 0.920 37.096 23.328 1.00 40.98 93 MET A O 1
ATOM 1442 N N . THR A 1 96 ? 2.446 38.529 24.170 1.00 43.39 94 THR A N 1
ATOM 1443 C CA . THR A 1 96 ? 2.333 39.436 23.040 1.00 44.14 94 THR A CA 1
ATOM 1444 C C . THR A 1 96 ? 3.194 38.915 21.892 1.00 41.60 94 THR A C 1
ATOM 1445 O O . THR A 1 96 ? 4.148 38.155 22.091 1.00 36.35 94 THR A O 1
ATOM 1456 N N . THR A 1 97 ? 2.874 39.362 20.679 1.00 43.22 95 THR A N 1
ATOM 1457 C CA . THR A 1 97 ? 3.675 38.975 19.523 1.00 45.34 95 THR A CA 1
ATOM 1458 C C . THR A 1 97 ? 5.126 39.414 19.695 1.00 39.92 95 THR A C 1
ATOM 1459 O O . THR A 1 97 ? 6.054 38.713 19.274 1.00 37.42 95 THR A O 1
ATOM 1470 N N . LEU A 1 98 ? 5.343 40.581 20.302 1.00 35.95 96 LEU A N 1
ATOM 1471 C CA . LEU A 1 98 ? 6.705 41.028 20.576 1.00 37.54 96 LEU A CA 1
ATOM 1472 C C . LEU A 1 98 ? 7.407 40.068 21.529 1.00 38.18 96 LEU A C 1
ATOM 1473 O O . LEU A 1 98 ? 8.550 39.658 21.294 1.00 36.89 96 LEU A O 1
ATOM 1489 N N . GLN A 1 99 ? 6.721 39.689 22.615 1.00 37.02 97 GLN A N 1
ATOM 1490 C CA . GLN A 1 99 ? 7.317 38.819 23.624 1.00 36.79 97 GLN A CA 1
ATOM 1491 C C . GLN A 1 99 ? 7.660 37.448 23.061 1.00 34.95 97 GLN A C 1
ATOM 1492 O O . GLN A 1 99 ? 8.605 36.805 23.532 1.00 38.52 97 GLN A O 1
ATOM 1506 N N . ILE A 1 100 ? 6.897 36.968 22.080 1.00 35.28 98 ILE A N 1
ATOM 1507 C CA . ILE A 1 100 ? 7.216 35.673 21.494 1.00 38.74 98 ILE A CA 1
ATOM 1508 C C . ILE A 1 100 ? 8.643 35.679 20.964 1.00 38.09 98 ILE A C 1
ATOM 1509 O O . ILE A 1 100 ? 9.394 34.715 21.151 1.00 36.24 98 ILE A O 1
ATOM 1525 N N . GLN A 1 101 ? 9.051 36.781 20.324 1.00 37.25 99 GLN A N 1
ATOM 1526 C CA . GLN A 1 101 ? 10.388 36.848 19.749 1.00 36.40 99 GLN A CA 1
ATOM 1527 C C . GLN A 1 101 ? 11.465 36.767 20.823 1.00 38.10 99 GLN A C 1
ATOM 1528 O O . GLN A 1 101 ? 12.485 36.100 20.631 1.00 38.48 99 GLN A O 1
ATOM 1542 N N . ASN A 1 102 ? 11.273 37.446 21.955 1.00 38.25 100 ASN A N 1
ATOM 1543 C CA . ASN A 1 102 ? 12.295 37.394 22.997 1.00 41.60 100 ASN A CA 1
ATOM 1544 C C . ASN A 1 102 ? 12.270 36.047 23.717 1.00 38.93 100 ASN A C 1
ATOM 1545 O O . ASN A 1 102 ? 13.325 35.511 24.077 1.00 38.70 100 ASN A O 1
ATOM 1556 N N . SER A 1 103 ? 11.085 35.457 23.904 1.00 38.30 101 SER A N 1
ATOM 1557 C CA . SER A 1 103 ? 11.037 34.114 24.481 1.00 38.95 101 SER A CA 1
ATOM 1558 C C . SER A 1 103 ? 11.755 33.110 23.585 1.00 37.18 101 SER A C 1
ATOM 1559 O O . SER A 1 103 ? 12.514 32.263 24.069 1.00 37.98 101 SER A O 1
ATOM 1567 N N . LEU A 1 104 ? 11.528 33.186 22.273 1.00 33.14 102 LEU A N 1
ATOM 1568 C CA . LEU A 1 104 ? 12.208 32.275 21.360 1.00 35.52 102 LEU A CA 1
ATOM 1569 C C . LEU A 1 104 ? 13.716 32.471 21.411 1.00 35.50 102 LEU A C 1
ATOM 1570 O O . LEU A 1 104 ? 14.473 31.494 21.447 1.00 39.31 102 LEU A O 1
ATOM 1586 N N . GLU A 1 105 ? 14.173 33.727 21.412 1.00 37.98 103 GLU A N 1
ATOM 1587 C CA . GLU A 1 105 ? 15.605 33.987 21.514 1.00 43.78 103 GLU A CA 1
ATOM 1588 C C . GLU A 1 105 ? 16.187 33.342 22.763 1.00 44.20 103 GLU A C 1
ATOM 1589 O O . GLU A 1 105 ? 17.308 32.819 22.740 1.00 45.70 103 GLU A O 1
ATOM 1601 N N . HIS A 1 106 ? 15.448 33.386 23.873 1.00 41.11 104 HIS A N 1
ATOM 1602 C CA . HIS A 1 106 ? 15.940 32.793 25.109 1.00 45.09 104 HIS A CA 1
ATOM 1603 C C . HIS A 1 106 ? 16.085 31.281 24.969 1.00 39.97 104 HIS A C 1
ATOM 1604 O O . HIS A 1 106 ? 17.150 30.722 25.254 1.00 42.42 104 HIS A O 1
ATOM 1618 N N . VAL A 1 107 ? 15.031 30.599 24.523 1.00 41.46 105 VAL A N 1
ATOM 1619 C CA . VAL A 1 107 ? 15.056 29.140 24.519 1.00 39.86 105 VAL A CA 1
ATOM 1620 C C . VAL A 1 107 ? 15.994 28.621 23.432 1.00 40.76 105 VAL A C 1
ATOM 1621 O O . VAL A 1 107 ? 16.698 27.624 23.629 1.00 42.29 105 VAL A O 1
ATOM 1634 N N . LEU A 1 108 ? 16.041 29.295 22.277 1.00 37.21 106 LEU A N 1
ATOM 1635 C CA . LEU A 1 108 ? 16.951 28.863 21.216 1.00 36.81 106 LEU A CA 1
ATOM 1636 C C . LEU A 1 108 ? 18.410 28.998 21.652 1.00 40.48 106 LEU A C 1
ATOM 1637 O O . LEU A 1 108 ? 19.257 28.171 21.291 1.00 45.82 106 LEU A O 1
ATOM 1653 N N . LYS A 1 109 ? 18.734 30.043 22.423 1.00 44.67 107 LYS A N 1
ATOM 1654 C CA . LYS A 1 109 ? 20.084 30.145 22.974 1.00 52.12 107 LYS A CA 1
ATOM 1655 C C . LYS A 1 109 ? 20.381 28.998 23.932 1.00 51.87 107 LYS A C 1
ATOM 1656 O O . LYS A 1 109 ? 21.523 28.526 24.003 1.00 52.02 107 LYS A O 1
ATOM 1675 N N . ILE A 1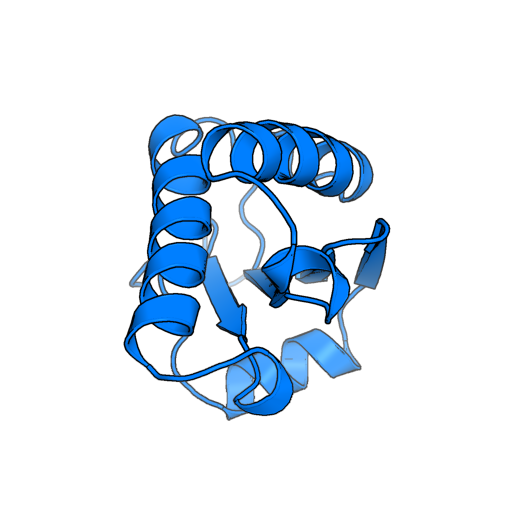 110 ? 19.375 28.546 24.681 1.00 51.56 108 ILE A N 1
ATOM 1676 C CA . ILE A 1 110 ? 19.559 27.413 25.579 1.00 54.11 108 ILE A CA 1
ATOM 1677 C C . ILE A 1 110 ? 19.737 26.127 24.783 1.00 51.81 108 ILE A C 1
ATOM 1678 O O . ILE A 1 110 ? 20.462 25.221 25.211 1.00 52.73 108 ILE A O 1
ATOM 1694 N N . ALA A 1 111 ? 19.109 26.036 23.604 1.00 40.91 109 ALA A N 1
ATOM 1695 C CA . ALA A 1 111 ? 19.113 24.815 22.805 1.00 43.56 109 ALA A CA 1
ATOM 1696 C C . ALA A 1 111 ? 20.389 24.608 21.999 1.00 51.34 109 ALA A C 1
ATOM 1697 O O . ALA A 1 111 ? 20.531 23.559 21.359 1.00 52.47 109 ALA A O 1
ATOM 1704 N N . LYS A 1 112 ? 21.305 25.573 21.995 1.00 61.65 110 LYS A N 1
ATOM 1705 C CA .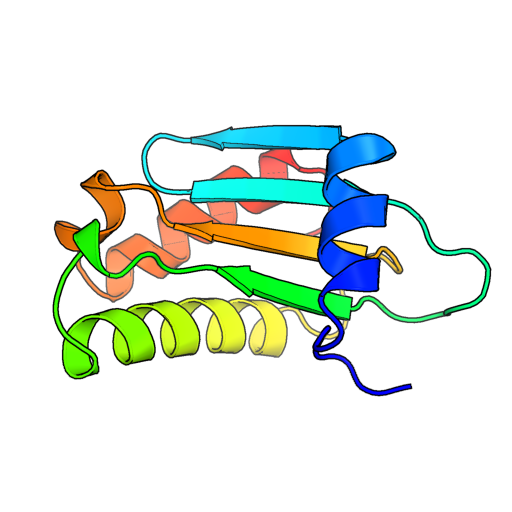 LYS A 1 112 ? 22.560 25.458 21.254 1.00 68.90 110 LYS A CA 1
ATOM 1706 C C . LYS A 1 112 ? 22.304 25.240 19.760 1.00 66.74 110 LYS A C 1
ATOM 1707 O O . LYS A 1 112 ? 22.875 24.346 19.132 1.00 68.65 110 LYS A O 1
ATOM 1726 N N . VAL A 1 113 ? 21.431 26.068 19.187 1.00 63.92 111 VAL A N 1
ATOM 1727 C CA . VAL A 1 113 ? 21.240 26.088 17.741 1.00 57.42 111 VAL A CA 1
ATOM 1728 C C . VAL A 1 113 ? 22.087 27.171 17.079 1.00 62.19 111 VAL A C 1
ATOM 1729 O O . VAL A 1 113 ? 21.916 27.446 15.887 1.00 58.98 111 VAL A O 1
ATOM 1742 N N . PHE A 1 114 ? 23.019 27.774 17.825 1.00 79.42 112 PHE A N 1
ATOM 1743 C CA . PHE A 1 114 ? 23.871 28.849 17.315 1.00 82.13 112 PHE A CA 1
ATOM 1744 C C . PHE A 1 114 ? 23.028 30.062 16.934 1.00 80.79 112 PHE A C 1
ATOM 1745 O O . PHE A 1 114 ? 23.365 30.806 16.014 1.00 87.17 112 PHE A O 1
ATOM 1762 N N . ASN A 1 115 ? 21.923 30.265 17.646 1.00 72.51 113 ASN A N 1
ATOM 1763 C CA . ASN A 1 115 ? 21.033 31.377 17.362 1.00 68.74 113 ASN A CA 1
ATOM 1764 C C . ASN A 1 115 ? 20.062 31.666 18.493 1.00 67.41 113 ASN A C 1
ATOM 1765 O O . ASN A 1 115 ? 18.883 31.923 18.243 1.00 66.46 113 ASN A O 1
#

Radius of gyration: 13.01 Å; Cα contacts (8 Å, |Δi|>4): 176; chains: 1; bounding box: 33×31×29 Å

Nearest PDB structures (foldseek):
  6d1r-assembly1_A  TM=1.009E+00  e=4.137E-24  Staphylococcus aureus
  6ov1-assembly1_A  TM=9.965E-01  e=1.128E-20  Staphylococcus aureus
  1d6t-assembly1_A  TM=8.988E-01  e=2.204E-17  Staphylococcus aureus
  1a6f-assembly1_A  TM=9.415E-01  e=1.628E-13  Bacillus subtilis
  4jg4-assembly1_A  TM=9.422E-01  e=1.278E-12  Bacillus subtilis

Secondary structure (DSSP, 8-state):
--SB---HHHHHHHHHHSEEEE-SSEEEEEEE-TT-SS-EEEEE--TTS--HHHHHHHHHHHHHHHHHTGGG--SEEEEEEE-GGGGGS-HHHHHHHHHHHHHHTTS--

Organism: Staphylococcus aureus (NCBI:txid1280)

Solvent-accessible surface area: 6638 Å² total; per-residue (Å²): 188,72,84,71,12,94,53,106,75,34,30,96,58,0,68,87,144,15,142,61,48,57,39,165,20,0,30,1,46,15,18,104,25,113,170,25,136,47,12,18,17,2,28,39,14,55,166,172,10,23,99,54,100,51,35,87,110,6,54,121,2,0,136,83,0,6,165,104,31,114,103,83,21,80,41,37,1,0,0,0,40,7,102,73,39,2,88,110,51,73,83,143,87,10,52,96,6,0,60,110,1,0,144,108,11,153,0,137,27

B-factor: mean 59.79, std 22.27, range [29.28, 134.48]

InterPro domains:
  IPR000100 Ribonuclease P [MF_00227] (3-112)
  IPR000100 Ribonuclease P [PF00825] (3-109)
  IPR000100 Ribonuclease P [PTHR33992] (3-115)
  IPR000100 Ribonuclease P [TIGR00188] (5-108)
  IPR014721 Small ribosomal subunit protein uS5 domain 2-type fold, subgroup [G3DSA:3.30.230.10] (1-117)
  IPR020539 Ribonuclease P, conserved site [PS00648] (53-67)
  IPR020568 Ribosomal protein uS5 domain 2-type superfamily [SSF54211] (1-115)